Protein AF-A0A7S4MWY1-F1 (afdb_monomer)

Solvent-accessible surface area (backbone atoms only — not comparable to full-atom values): 10561 Å² total; per-residue (Å²): 135,92,78,82,80,52,81,83,62,76,65,98,57,89,73,61,85,69,67,67,60,46,50,66,39,29,26,28,26,49,74,81,39,48,64,70,46,53,72,33,59,87,68,33,42,42,80,48,43,56,60,80,93,74,37,86,39,31,35,37,47,54,49,30,44,51,59,89,98,64,66,37,83,29,70,75,47,20,45,60,53,28,25,49,69,51,47,50,54,52,42,53,50,24,20,71,67,64,74,46,61,58,76,42,78,45,61,42,64,63,90,35,54,31,45,61,62,48,50,53,51,55,50,56,74,67,48,82,77,57,94,83,72,66,88,64,78,80,72,67,80,81,72,70,80,71,81,74,82,90,67,82,77,86,75,85,69,82,88,71,83,79,81,83,78,92,81,132

Nearest PDB structures (foldseek):
  7p8d-assembly1_A  TM=1.902E-01  e=1.277E+00  Arabidopsis thaliana
  3b2e-assembly2_C  TM=3.993E-01  e=9.617E+00  Saccharomyces cerevisiae

Foldseek 3Di:
DDDDWDDPDPDPDDDDPPPSVVLQAEWEWDQADALVLCLDLVNTLDTGDHDLPRHDAYERNQFFADDPPDRDGDPVSQQVSQALVNVVVNQVSSCVPSVDGHDHYHYRPCVHHCNVVNNVVVVVVVDDQDPVRPPDPPPDPPPPPDPDPPDDDPPPDDDDDDDDDPDD

Mean predicted aligned error: 14.08 Å

Secondary structure (DSSP, 8-state):
-----STTPPPSS---TTTGGGGGTEEE--SS--HHHHH-HHHHSS--BS-GGG-SEEEEEE---BSSSS-B--HHHHHHHTSHHHHHHHHHHHHHHHSS---EEEESSTTSTTHHHHHHHHHHHHSPPPTT-------------PPP-----------PPPP-----

Structure (mmCIF, N/CA/C/O backbone):
data_AF-A0A7S4MWY1-F1
#
_entry.id   AF-A0A7S4MWY1-F1
#
loop_
_atom_site.group_PDB
_atom_site.id
_atom_site.type_symbol
_atom_site.label_atom_id
_atom_site.label_alt_id
_atom_site.label_comp_id
_atom_site.label_asym_id
_atom_site.label_entity_id
_atom_site.label_seq_id
_atom_site.pdbx_PDB_ins_code
_atom_site.Cartn_x
_atom_site.Cartn_y
_atom_site.Cartn_z
_atom_site.occupancy
_atom_site.B_iso_or_equiv
_atom_site.auth_seq_id
_atom_site.auth_comp_id
_atom_site.auth_asym_id
_atom_site.auth_atom_id
_atom_site.pdbx_PDB_model_num
ATOM 1 N N . MET A 1 1 ? -6.611 -7.002 -18.579 1.00 37.91 1 MET A N 1
ATOM 2 C CA . MET A 1 1 ? -7.839 -6.842 -17.774 1.00 37.91 1 MET A CA 1
ATOM 3 C C . MET A 1 1 ? -8.093 -5.349 -17.657 1.00 37.91 1 MET A C 1
ATOM 5 O O . MET A 1 1 ? -7.289 -4.670 -17.040 1.00 37.91 1 MET A O 1
ATOM 9 N N . ILE A 1 2 ? -9.105 -4.820 -18.346 1.00 34.56 2 ILE A N 1
ATOM 10 C CA . ILE A 1 2 ? -9.426 -3.386 -18.304 1.00 34.56 2 ILE A CA 1
ATOM 11 C C . ILE A 1 2 ? -10.313 -3.179 -17.077 1.00 34.56 2 ILE A C 1
ATOM 13 O O . ILE A 1 2 ? -11.455 -3.629 -17.066 1.00 34.56 2 ILE A O 1
ATOM 17 N N . MET A 1 3 ? -9.773 -2.576 -16.020 1.00 46.84 3 MET A N 1
ATOM 18 C CA . MET A 1 3 ? -10.550 -2.204 -14.838 1.00 46.84 3 MET A CA 1
ATOM 19 C C . MET A 1 3 ? -10.838 -0.708 -14.927 1.00 46.84 3 MET A C 1
ATOM 21 O O . MET A 1 3 ? -9.934 0.107 -14.779 1.00 46.84 3 MET A O 1
ATOM 25 N N . HIS A 1 4 ? -12.087 -0.368 -15.247 1.00 37.41 4 HIS A N 1
ATOM 26 C CA . HIS A 1 4 ? -12.541 1.012 -15.398 1.00 37.41 4 HIS A CA 1
ATOM 27 C C . HIS A 1 4 ? -12.431 1.795 -14.080 1.00 37.41 4 HIS A C 1
ATOM 29 O O . HIS A 1 4 ? -12.730 1.281 -13.001 1.00 37.41 4 HIS A O 1
ATOM 35 N N . HIS A 1 5 ? -11.994 3.050 -14.198 1.00 39.22 5 HIS A N 1
ATOM 36 C CA . HIS A 1 5 ? -11.914 4.029 -13.119 1.00 39.22 5 HIS A CA 1
ATOM 37 C C . HIS A 1 5 ? -13.290 4.656 -12.873 1.00 39.22 5 HIS A C 1
ATOM 39 O O . HIS A 1 5 ? -13.955 5.068 -13.823 1.00 39.22 5 HIS A O 1
ATOM 45 N N . GLY A 1 6 ? -13.679 4.786 -11.605 1.00 39.12 6 GLY A N 1
ATOM 46 C CA . GLY A 1 6 ? -14.845 5.567 -11.194 1.00 39.12 6 GLY A CA 1
ATOM 47 C C . GLY A 1 6 ? -15.948 4.753 -10.521 1.00 39.12 6 GLY A C 1
ATOM 48 O O . GLY A 1 6 ? -16.260 3.632 -10.919 1.00 39.12 6 GLY A O 1
ATOM 49 N N . GLU A 1 7 ? -16.494 5.367 -9.470 1.00 47.50 7 GLU A N 1
ATOM 50 C CA . GLU A 1 7 ? -17.726 5.062 -8.735 1.00 47.50 7 GLU A CA 1
ATOM 51 C C . GLU A 1 7 ? -18.595 3.971 -9.382 1.00 47.50 7 GLU A C 1
ATOM 53 O O . GLU A 1 7 ? -19.365 4.262 -10.288 1.00 47.50 7 GLU A O 1
ATOM 58 N N . LEU A 1 8 ? -18.412 2.715 -8.937 1.00 52.97 8 LEU A N 1
ATOM 59 C CA . LEU A 1 8 ? -19.218 1.530 -9.278 1.00 52.97 8 LEU A CA 1
ATOM 60 C C . LEU A 1 8 ? -19.889 1.611 -10.661 1.00 52.97 8 LEU A C 1
ATOM 62 O O . LEU A 1 8 ? -21.109 1.480 -10.765 1.00 52.97 8 LEU A O 1
ATOM 66 N N . THR A 1 9 ? -19.129 1.851 -11.734 1.00 50.25 9 THR A N 1
ATOM 67 C CA . THR A 1 9 ? -19.732 1.732 -13.061 1.00 50.25 9 THR A CA 1
ATOM 68 C C . THR A 1 9 ? -20.136 0.267 -13.226 1.00 50.25 9 THR A C 1
ATOM 70 O O . THR A 1 9 ? -19.288 -0.615 -13.046 1.00 50.25 9 THR A O 1
ATOM 73 N N . PRO A 1 10 ? -21.422 -0.038 -13.495 1.00 55.44 10 PRO A N 1
ATOM 74 C CA . PRO A 1 10 ? -21.823 -1.405 -13.778 1.00 55.44 10 PRO A CA 1
ATOM 75 C C . PRO A 1 10 ? -20.972 -1.878 -14.952 1.00 55.44 10 PRO A C 1
ATOM 77 O O . PRO A 1 10 ? -20.782 -1.138 -15.920 1.00 55.44 10 PRO A O 1
ATOM 80 N N . CYS A 1 11 ? -20.384 -3.065 -14.820 1.00 61.38 11 CYS A N 1
ATOM 81 C CA . CYS A 1 11 ? -19.451 -3.587 -15.808 1.00 61.38 11 CYS A CA 1
ATOM 82 C C . CYS A 1 11 ? -20.064 -3.464 -17.203 1.00 61.38 11 CYS A C 1
ATOM 84 O O . CYS A 1 11 ? -21.201 -3.871 -17.429 1.00 61.38 11 CYS A O 1
ATOM 86 N N . THR A 1 12 ? -19.298 -2.962 -18.162 1.00 57.00 12 THR A N 1
ATOM 87 C CA . THR A 1 12 ? -19.700 -2.899 -19.575 1.00 57.00 12 THR A CA 1
ATOM 88 C C . THR A 1 12 ? -19.633 -4.273 -20.274 1.00 57.00 12 THR A C 1
ATOM 90 O O . THR A 1 12 ? -19.725 -4.352 -21.495 1.00 57.00 12 THR A O 1
ATOM 93 N N . GLY A 1 13 ? -19.495 -5.368 -19.510 1.00 64.44 13 GLY A N 1
ATOM 94 C CA . GLY A 1 13 ? -19.371 -6.762 -19.958 1.00 64.44 13 GLY A CA 1
ATOM 95 C C . GLY A 1 13 ? -19.748 -7.757 -18.843 1.00 64.44 13 GLY A C 1
ATOM 96 O O . GLY A 1 13 ? -20.281 -7.324 -17.820 1.00 64.44 13 GLY A O 1
ATOM 97 N N . PRO A 1 14 ? -19.503 -9.078 -18.992 1.00 56.69 14 PRO A N 1
ATOM 98 C CA . PRO A 1 14 ? -19.862 -10.051 -17.961 1.00 56.69 14 PRO A CA 1
ATOM 99 C C . PRO A 1 14 ? -19.113 -9.742 -16.659 1.00 56.69 14 PRO A C 1
ATOM 101 O O . PRO A 1 14 ? -17.892 -9.880 -16.577 1.00 56.69 14 PRO A O 1
ATOM 104 N N . CYS A 1 15 ? -19.851 -9.298 -15.641 1.00 61.47 15 CYS A N 1
ATOM 105 C CA . CYS A 1 15 ? -19.335 -9.183 -14.286 1.00 61.47 15 CYS A CA 1
ATOM 106 C C . CYS A 1 15 ? -19.105 -10.604 -13.762 1.00 61.47 15 CYS A C 1
ATOM 108 O O . CYS A 1 15 ? -20.061 -11.300 -13.421 1.00 61.47 15 CYS A O 1
ATOM 110 N N . TYR A 1 16 ? -17.854 -11.055 -13.721 1.00 62.81 16 TYR A N 1
ATOM 111 C CA . TYR A 1 16 ? -17.534 -12.321 -13.073 1.00 62.81 16 TYR A CA 1
ATOM 112 C C . TYR A 1 16 ? -17.823 -12.198 -11.574 1.00 62.81 16 TYR A C 1
ATOM 114 O O . TYR A 1 16 ? -17.349 -11.271 -10.906 1.00 62.81 16 TYR A O 1
ATOM 122 N N . GLU A 1 17 ? -18.639 -13.117 -11.068 1.00 59.97 17 GLU A N 1
ATOM 123 C CA . GLU A 1 17 ? -18.997 -13.193 -9.656 1.00 59.97 17 GLU A CA 1
ATOM 124 C C . GLU A 1 17 ? -17.725 -13.336 -8.797 1.00 59.97 17 GLU A C 1
ATOM 126 O O . GLU A 1 17 ? -16.778 -14.025 -9.177 1.00 59.97 17 GLU A O 1
ATOM 131 N N . GLY A 1 18 ? -17.664 -12.634 -7.661 1.00 62.00 18 GLY A N 1
ATOM 132 C CA . GLY A 1 18 ? -16.550 -12.704 -6.707 1.00 62.00 18 GLY A CA 1
ATOM 133 C C . GLY A 1 18 ? -15.525 -11.564 -6.785 1.00 62.00 18 GLY A C 1
ATOM 134 O O . GLY A 1 18 ? -15.128 -11.044 -5.742 1.00 62.00 18 GLY A O 1
ATOM 135 N N . PHE A 1 19 ? -15.115 -11.113 -7.977 1.00 65.62 19 PHE A N 1
ATOM 136 C CA . PHE A 1 19 ? -14.074 -10.070 -8.080 1.00 65.62 19 PHE A CA 1
ATOM 137 C C . PHE A 1 19 ? -14.619 -8.673 -7.755 1.00 65.62 19 PHE A C 1
ATOM 139 O O . PHE A 1 19 ? -14.067 -7.933 -6.945 1.00 65.62 19 PHE A O 1
ATOM 146 N N . ILE A 1 20 ? -15.754 -8.316 -8.352 1.00 70.62 20 ILE A N 1
ATOM 147 C CA . ILE A 1 20 ? -16.327 -6.966 -8.229 1.00 70.62 20 ILE A CA 1
ATOM 148 C C . ILE A 1 20 ? -17.047 -6.791 -6.888 1.00 70.62 20 ILE A C 1
ATOM 150 O O . ILE A 1 20 ? -17.114 -5.690 -6.346 1.00 70.62 20 ILE A O 1
ATOM 154 N N . THR A 1 21 ? -17.496 -7.894 -6.290 1.00 77.50 21 THR A N 1
ATOM 155 C CA . THR A 1 21 ? -18.146 -7.906 -4.976 1.00 77.50 21 THR A CA 1
ATOM 156 C C . THR A 1 21 ? -17.192 -7.562 -3.834 1.00 77.50 21 THR A C 1
ATOM 158 O O . THR A 1 21 ? -17.652 -7.069 -2.807 1.00 77.50 21 THR A O 1
ATOM 161 N N . MET A 1 22 ? -15.872 -7.742 -3.997 1.00 79.12 22 MET A N 1
ATOM 162 C CA . MET A 1 22 ? -14.880 -7.319 -2.995 1.00 79.12 22 MET A CA 1
ATOM 163 C C . MET A 1 22 ? -15.013 -5.821 -2.682 1.00 79.12 22 MET A C 1
ATOM 165 O O . MET A 1 22 ? -14.977 -5.416 -1.519 1.00 79.12 22 MET A O 1
ATOM 169 N N . PHE A 1 23 ? -15.270 -4.998 -3.703 1.00 81.56 23 PHE A N 1
ATOM 170 C CA . PHE A 1 23 ? -15.438 -3.555 -3.546 1.00 81.56 23 PHE A CA 1
ATOM 171 C C . PHE A 1 23 ? -16.727 -3.160 -2.825 1.00 81.56 23 PHE A C 1
ATOM 173 O O . PHE A 1 23 ? -16.924 -1.974 -2.598 1.00 81.56 23 PHE A O 1
ATOM 180 N N . ASN A 1 24 ? -17.586 -4.089 -2.398 1.00 83.00 24 ASN A N 1
ATOM 181 C CA . ASN A 1 24 ? -18.632 -3.783 -1.415 1.00 83.00 24 ASN A CA 1
ATOM 182 C C . ASN A 1 24 ? -18.061 -3.629 0.002 1.00 83.00 24 ASN A C 1
ATOM 184 O O . ASN A 1 24 ? -18.667 -2.974 0.846 1.00 83.00 24 ASN A O 1
ATOM 188 N N . HIS A 1 25 ? -16.883 -4.198 0.255 1.00 86.62 25 HIS A N 1
ATOM 189 C CA . HIS A 1 25 ? -16.247 -4.241 1.571 1.00 86.62 25 HIS A CA 1
ATOM 190 C C . HIS A 1 25 ? -14.927 -3.473 1.624 1.00 86.62 25 HIS A C 1
ATOM 192 O O . HIS A 1 25 ? -14.493 -3.107 2.720 1.00 86.62 25 HIS A O 1
ATOM 198 N N . VAL A 1 26 ? -14.310 -3.213 0.465 1.00 89.31 26 VAL A N 1
ATOM 199 C CA . VAL A 1 26 ? -12.982 -2.600 0.365 1.00 89.31 26 VAL A CA 1
ATOM 200 C C . VAL A 1 26 ? -12.958 -1.384 -0.553 1.00 89.31 26 VAL A C 1
ATOM 202 O O . VAL A 1 26 ? -13.711 -1.308 -1.528 1.00 89.31 26 VAL A O 1
ATOM 205 N N . PHE A 1 27 ? -12.111 -0.418 -0.223 1.00 92.00 27 PHE A N 1
ATOM 206 C CA . PHE A 1 27 ? -11.659 0.632 -1.136 1.00 92.00 27 PHE A CA 1
ATOM 207 C C . PHE A 1 27 ? -10.137 0.570 -1.214 1.00 92.00 27 PHE A C 1
ATOM 209 O O . PHE A 1 27 ? -9.508 -0.015 -0.327 1.00 92.00 27 PHE A O 1
ATOM 216 N N . ASP A 1 28 ? -9.551 1.117 -2.273 1.00 93.31 28 ASP A N 1
ATOM 217 C CA . ASP A 1 28 ? -8.122 0.963 -2.523 1.00 93.31 28 ASP A CA 1
ATOM 218 C C . ASP A 1 28 ? -7.408 2.242 -2.966 1.00 93.31 28 ASP A C 1
ATOM 220 O O . ASP A 1 28 ? -8.031 3.232 -3.362 1.00 93.31 28 ASP A O 1
ATOM 224 N N . THR A 1 29 ? -6.079 2.200 -2.873 1.00 95.38 29 THR A N 1
ATOM 225 C CA . THR A 1 29 ? -5.175 3.206 -3.447 1.00 95.38 29 THR A CA 1
ATOM 226 C C . THR A 1 29 ? -4.921 2.946 -4.939 1.00 95.38 29 THR A C 1
ATOM 228 O O . THR A 1 29 ? -5.244 1.865 -5.433 1.00 95.38 29 THR A O 1
ATOM 231 N N . PRO A 1 30 ? -4.351 3.892 -5.708 1.00 93.69 30 PRO A N 1
ATOM 232 C CA . PRO A 1 30 ? -4.021 3.663 -7.117 1.00 93.69 30 PRO A CA 1
ATOM 233 C C . PRO A 1 30 ? -3.086 2.461 -7.336 1.00 93.69 30 PRO A C 1
ATOM 235 O O . PRO A 1 30 ? -2.180 2.226 -6.546 1.00 93.69 30 PRO A O 1
ATOM 238 N N . TRP A 1 31 ? -3.302 1.711 -8.422 1.00 89.62 31 TRP A N 1
ATOM 239 C CA . TRP A 1 31 ? -2.551 0.492 -8.787 1.00 89.62 31 TRP A CA 1
ATOM 240 C C . TRP A 1 31 ? -1.657 0.662 -10.028 1.00 89.62 31 TRP A C 1
ATOM 242 O O . TRP A 1 31 ? -1.054 -0.295 -10.501 1.00 89.62 31 TRP A O 1
ATOM 252 N N . TYR A 1 32 ? -1.621 1.868 -10.590 1.00 87.69 32 TYR A N 1
ATOM 253 C CA . TYR A 1 32 ? -0.962 2.205 -11.856 1.00 87.69 32 TYR A CA 1
ATOM 254 C C . TYR A 1 32 ? 0.160 3.236 -11.670 1.00 87.69 32 TYR A C 1
ATOM 256 O O . TYR A 1 32 ? 0.566 3.873 -12.637 1.00 87.69 32 TYR A O 1
ATOM 264 N N . LEU A 1 33 ? 0.604 3.451 -10.428 1.00 91.31 33 LEU A N 1
ATOM 265 C CA . LEU A 1 33 ? 1.639 4.432 -10.123 1.00 91.31 33 LEU A CA 1
ATOM 266 C C . LEU A 1 33 ? 3.020 3.885 -10.471 1.00 91.31 33 LEU A C 1
ATOM 268 O O . LEU A 1 33 ? 3.351 2.725 -10.193 1.00 91.31 33 LEU A O 1
ATOM 272 N N . GLU A 1 34 ? 3.837 4.761 -11.040 1.00 92.06 34 GLU A N 1
ATOM 273 C CA . GLU A 1 34 ? 5.273 4.542 -11.109 1.00 92.06 34 GLU A CA 1
ATOM 274 C C . GLU A 1 34 ? 5.871 4.620 -9.699 1.00 92.06 34 GLU A C 1
ATOM 276 O O . GLU A 1 34 ? 5.237 5.101 -8.752 1.00 92.06 34 GLU A O 1
ATOM 281 N N . ARG A 1 35 ? 7.087 4.098 -9.537 1.00 93.38 35 ARG A N 1
ATOM 282 C CA . ARG A 1 35 ? 7.720 3.945 -8.221 1.00 93.38 35 ARG A CA 1
ATOM 283 C C . ARG A 1 35 ? 7.782 5.279 -7.476 1.00 93.38 35 ARG A C 1
ATOM 285 O O . ARG A 1 35 ? 7.481 5.326 -6.288 1.00 93.38 35 ARG A O 1
ATOM 292 N N . GLU A 1 36 ? 8.149 6.346 -8.172 1.00 94.56 36 GLU A N 1
ATOM 293 C CA . GLU A 1 36 ? 8.316 7.681 -7.603 1.00 94.56 36 GLU A CA 1
ATOM 294 C C . GLU A 1 36 ? 6.979 8.251 -7.109 1.00 94.56 36 GLU A C 1
ATOM 296 O O . GLU A 1 36 ? 6.905 8.742 -5.984 1.00 94.56 36 GLU A O 1
ATOM 301 N N . ASP A 1 37 ? 5.906 8.091 -7.886 1.00 95.12 37 ASP A N 1
ATOM 302 C CA . ASP A 1 37 ? 4.561 8.524 -7.490 1.00 95.12 37 ASP A CA 1
ATOM 303 C C . ASP A 1 37 ? 3.998 7.666 -6.349 1.00 95.12 37 ASP A C 1
ATOM 305 O O . ASP A 1 37 ? 3.236 8.149 -5.515 1.00 95.12 37 ASP A O 1
ATOM 309 N N . LEU A 1 38 ? 4.369 6.383 -6.279 1.00 95.06 38 LEU A N 1
ATOM 310 C CA . LEU A 1 38 ? 3.968 5.507 -5.178 1.00 95.06 38 LEU A CA 1
ATOM 311 C C . LEU A 1 38 ? 4.616 5.921 -3.845 1.00 95.06 38 LEU A C 1
ATOM 313 O O . LEU A 1 38 ? 4.006 5.729 -2.790 1.00 95.06 38 LEU A O 1
ATOM 317 N N . LEU A 1 39 ? 5.832 6.473 -3.898 1.00 96.00 39 LEU A N 1
ATOM 318 C CA . LEU A 1 39 ? 6.565 6.994 -2.740 1.00 96.00 39 LEU A CA 1
ATOM 319 C C . LEU A 1 39 ? 6.086 8.391 -2.312 1.00 96.00 39 LEU A C 1
ATOM 321 O O . LEU A 1 39 ? 6.324 8.794 -1.174 1.00 96.00 39 LEU A O 1
ATOM 325 N N . ASP A 1 40 ? 5.378 9.112 -3.181 1.00 97.44 40 ASP A N 1
ATOM 326 C CA . ASP A 1 40 ? 4.714 10.364 -2.835 1.00 97.44 40 ASP A CA 1
ATOM 327 C C . ASP A 1 40 ? 3.335 10.089 -2.211 1.00 97.44 40 ASP A C 1
ATOM 329 O O . ASP A 1 40 ? 2.407 9.595 -2.854 1.00 97.44 40 ASP A O 1
ATOM 333 N N . SER A 1 41 ? 3.160 10.427 -0.933 1.00 96.62 41 SER A N 1
ATOM 334 C CA . SER A 1 41 ? 1.879 10.236 -0.245 1.00 96.62 41 SER A CA 1
ATOM 335 C C . SER A 1 41 ? 0.747 11.123 -0.785 1.00 96.62 41 SER A C 1
ATOM 337 O O . SER A 1 41 ? -0.423 10.797 -0.571 1.00 96.62 41 SER A O 1
ATOM 339 N N . ASP A 1 42 ? 1.034 12.258 -1.433 1.00 96.88 42 ASP A N 1
ATOM 340 C CA . ASP A 1 42 ? 0.004 13.119 -2.041 1.00 96.88 42 ASP A CA 1
ATOM 341 C C . ASP A 1 42 ? -0.617 12.457 -3.275 1.00 96.88 42 ASP A C 1
ATOM 343 O O . ASP A 1 42 ? -1.817 12.600 -3.510 1.00 96.88 42 ASP A O 1
ATOM 347 N N . GLN A 1 43 ? 0.172 11.671 -4.011 1.00 96.25 43 GLN A N 1
ATOM 348 C CA . GLN A 1 43 ? -0.301 10.898 -5.162 1.00 96.25 43 GLN A CA 1
ATOM 349 C C . GLN A 1 43 ? -0.834 9.519 -4.757 1.00 96.25 43 GLN A C 1
ATOM 351 O O . GLN A 1 43 ? -1.833 9.039 -5.295 1.00 96.25 43 GLN A O 1
ATOM 356 N N . SER A 1 44 ? -0.174 8.861 -3.803 1.00 96.00 44 SER A N 1
ATOM 357 C CA . SER A 1 44 ? -0.395 7.442 -3.523 1.00 96.00 44 SER A CA 1
ATOM 358 C C . SER A 1 44 ? -1.450 7.159 -2.449 1.00 96.00 44 SER A C 1
ATOM 360 O O . SER A 1 44 ? -2.065 6.088 -2.471 1.00 96.00 44 SER A O 1
ATOM 362 N N . CYS A 1 45 ? -1.731 8.102 -1.546 1.00 96.62 45 CYS A N 1
ATOM 363 C CA . CYS A 1 45 ? -2.747 7.956 -0.495 1.00 96.62 45 CYS A CA 1
ATOM 364 C C . CYS A 1 45 ? -4.072 8.637 -0.862 1.00 96.62 45 CYS A C 1
ATOM 366 O O . CYS A 1 45 ? -4.660 9.373 -0.069 1.00 96.62 45 CYS A O 1
ATOM 368 N N . VAL A 1 46 ? -4.559 8.355 -2.071 1.00 95.25 46 VAL A N 1
ATOM 369 C CA . VAL A 1 46 ? -5.878 8.767 -2.573 1.00 95.25 46 VAL A CA 1
ATOM 370 C C . VAL A 1 46 ? -6.756 7.543 -2.828 1.00 95.25 46 VAL A C 1
ATOM 372 O O . VAL A 1 46 ? -6.260 6.425 -2.941 1.00 95.25 46 VAL A O 1
ATOM 375 N N . ILE A 1 47 ? -8.072 7.731 -2.924 1.00 92.62 47 ILE A N 1
ATOM 376 C CA . ILE A 1 47 ? -8.996 6.640 -3.259 1.00 92.62 47 ILE A CA 1
ATOM 377 C C . ILE A 1 47 ? -9.028 6.478 -4.778 1.00 92.62 47 ILE A C 1
ATOM 379 O O . ILE A 1 47 ? -9.459 7.391 -5.481 1.00 92.62 47 ILE A O 1
ATOM 383 N N . ALA A 1 48 ? -8.613 5.316 -5.279 1.00 89.81 48 ALA A N 1
ATOM 384 C CA . ALA A 1 48 ? -8.720 4.986 -6.699 1.00 89.81 48 ALA A CA 1
ATOM 385 C C . ALA A 1 48 ? -10.044 4.292 -7.027 1.00 89.81 48 ALA A C 1
ATOM 387 O O . ALA A 1 48 ? -10.690 4.628 -8.025 1.00 89.81 48 ALA A O 1
ATOM 388 N N . ARG A 1 49 ? -10.453 3.314 -6.207 1.00 87.00 49 ARG A N 1
ATOM 389 C CA . ARG A 1 49 ? -11.712 2.575 -6.378 1.00 87.00 49 ARG A CA 1
ATOM 390 C C . ARG A 1 49 ? -12.424 2.354 -5.048 1.00 87.00 49 ARG A C 1
ATOM 392 O O . ARG A 1 49 ? -11.819 2.247 -3.984 1.00 87.00 49 ARG A O 1
ATOM 399 N N . GLY A 1 50 ? -13.749 2.232 -5.134 1.00 80.56 50 GLY A N 1
ATOM 400 C CA . GLY A 1 50 ? -14.635 2.151 -3.972 1.00 80.56 50 GLY A CA 1
ATOM 401 C C . GLY A 1 50 ? -14.929 3.524 -3.355 1.00 80.56 50 GLY A C 1
ATOM 402 O O . GLY A 1 50 ? -14.540 4.559 -3.883 1.00 80.56 50 GLY A O 1
ATOM 403 N N . ALA A 1 51 ? -15.660 3.538 -2.239 1.00 74.69 51 ALA A N 1
ATOM 404 C CA . ALA A 1 51 ? -16.016 4.752 -1.502 1.00 74.69 51 ALA A CA 1
ATOM 405 C C . ALA A 1 51 ? -15.864 4.544 0.009 1.00 74.69 51 ALA A C 1
ATOM 407 O O . ALA A 1 51 ? -16.342 3.552 0.566 1.00 74.69 51 ALA A O 1
ATOM 408 N N . ARG A 1 52 ? -15.234 5.508 0.683 1.00 70.06 52 ARG A N 1
ATOM 409 C CA . ARG A 1 52 ? -14.837 5.417 2.097 1.00 70.06 52 ARG A CA 1
ATOM 410 C C . ARG A 1 52 ? -15.988 5.113 3.067 1.00 70.06 52 ARG A C 1
ATOM 412 O O . ARG A 1 52 ? -15.789 4.395 4.038 1.00 70.06 52 ARG A O 1
ATOM 419 N N . SER A 1 53 ? -17.180 5.665 2.829 1.00 69.06 53 SER A N 1
ATOM 420 C CA . SER A 1 53 ? -18.238 5.828 3.842 1.00 69.06 53 SER A CA 1
ATOM 421 C C . SER A 1 53 ? -18.958 4.553 4.301 1.00 69.06 53 SER A C 1
ATOM 423 O O . SER A 1 53 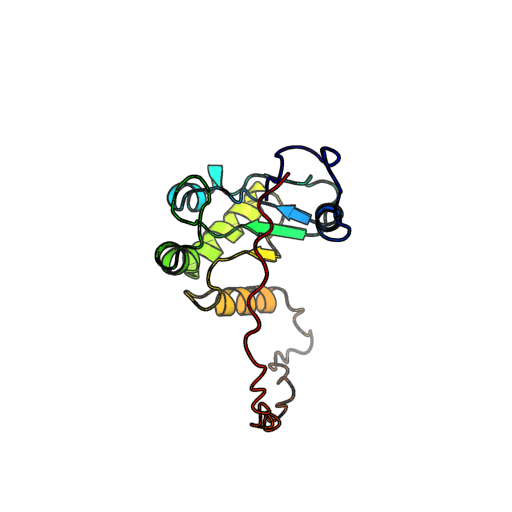? -19.743 4.628 5.241 1.00 69.06 53 SER A O 1
ATOM 425 N N . SER A 1 54 ? -18.702 3.389 3.699 1.00 62.91 54 SER A N 1
ATOM 426 C CA . SER A 1 54 ? -19.412 2.142 4.038 1.00 62.91 54 SER A CA 1
ATOM 427 C C . SER A 1 54 ? -18.527 0.899 4.169 1.00 62.91 54 SER A C 1
ATOM 429 O O . SER A 1 54 ? -19.045 -0.202 4.343 1.00 62.91 54 SER A O 1
ATOM 431 N N . ARG A 1 55 ? -17.200 1.038 4.066 1.00 74.06 55 ARG A N 1
ATOM 432 C CA . ARG A 1 55 ? -16.299 -0.098 3.817 1.00 74.06 55 ARG A CA 1
ATOM 433 C C . ARG A 1 55 ? -15.370 -0.393 4.986 1.00 74.06 55 ARG A C 1
ATOM 435 O O . ARG A 1 55 ? -14.787 0.504 5.593 1.00 74.06 55 ARG A O 1
ATOM 442 N N . ALA A 1 56 ? -15.217 -1.680 5.281 1.00 82.00 56 ALA A N 1
ATOM 443 C CA . ALA A 1 56 ? -14.473 -2.167 6.436 1.00 82.00 56 ALA A CA 1
ATOM 444 C C . ALA A 1 56 ? -12.959 -2.258 6.189 1.00 82.00 56 ALA A C 1
ATOM 446 O O . ALA A 1 56 ? -12.192 -2.195 7.153 1.00 82.00 56 ALA A O 1
ATOM 447 N N . PHE A 1 57 ? -12.503 -2.340 4.937 1.00 91.50 57 PHE A N 1
ATOM 448 C CA . PHE A 1 57 ? -11.088 -2.552 4.620 1.00 91.50 57 PHE A CA 1
ATOM 449 C C . PHE A 1 57 ? -10.542 -1.508 3.638 1.00 91.50 57 PHE A C 1
ATOM 451 O O . PHE A 1 57 ? -11.242 -1.079 2.719 1.00 91.50 57 PHE A O 1
ATOM 458 N N . LEU A 1 58 ? -9.290 -1.113 3.856 1.00 94.69 58 LEU A N 1
ATOM 459 C CA . LEU A 1 58 ? -8.476 -0.333 2.932 1.00 94.69 58 LEU A CA 1
ATOM 460 C C . LEU A 1 58 ? -7.389 -1.253 2.366 1.00 94.69 58 LEU A C 1
ATOM 462 O O . LEU A 1 58 ? -6.552 -1.774 3.110 1.00 94.69 58 LEU A O 1
ATOM 466 N N . VAL A 1 59 ? -7.409 -1.420 1.047 1.00 95.56 59 VAL A N 1
ATOM 467 C CA . VAL A 1 59 ? -6.357 -2.090 0.285 1.00 95.56 59 VAL A CA 1
ATOM 468 C C . VAL A 1 59 ? -5.308 -1.056 -0.119 1.00 95.56 59 VAL A C 1
ATOM 470 O O . VAL A 1 59 ? -5.589 -0.137 -0.886 1.00 95.56 59 VAL A O 1
ATOM 473 N N . SER A 1 60 ? -4.086 -1.214 0.376 1.00 96.62 60 SER A N 1
ATOM 474 C CA . SER A 1 60 ? -2.933 -0.465 -0.118 1.00 96.62 60 SER A CA 1
ATOM 475 C C . SER A 1 60 ? -2.304 -1.238 -1.272 1.00 96.62 60 SER A C 1
ATOM 477 O O . SER A 1 60 ? -1.631 -2.246 -1.050 1.00 96.62 60 SER A O 1
ATOM 479 N N . ASN A 1 61 ? -2.528 -0.776 -2.501 1.00 96.12 61 ASN A N 1
ATOM 480 C CA . ASN A 1 61 ? -1.752 -1.216 -3.657 1.00 96.12 61 ASN A CA 1
ATOM 481 C C . ASN A 1 61 ? -0.337 -0.647 -3.512 1.00 96.12 61 ASN A C 1
ATOM 483 O O . ASN A 1 61 ? -0.140 0.564 -3.590 1.00 96.12 61 ASN A O 1
ATOM 487 N N . HIS A 1 62 ? 0.615 -1.529 -3.220 1.00 96.12 62 HIS A N 1
ATOM 488 C CA . HIS A 1 62 ? 1.998 -1.235 -2.852 1.00 96.12 62 HIS A CA 1
ATOM 489 C C . HIS A 1 62 ? 2.959 -1.961 -3.795 1.00 96.12 62 HIS A C 1
ATOM 491 O O . HIS A 1 62 ? 3.797 -2.772 -3.409 1.00 96.12 62 HIS A O 1
ATOM 497 N N . PHE A 1 63 ? 2.770 -1.714 -5.080 1.00 95.19 63 PHE A N 1
ATOM 498 C CA . PHE A 1 63 ? 3.598 -2.257 -6.138 1.00 95.19 63 PHE A CA 1
ATOM 499 C C . PHE A 1 63 ? 3.692 -1.240 -7.263 1.00 95.19 63 PHE A C 1
ATOM 501 O O . PHE A 1 63 ? 2.831 -0.375 -7.424 1.00 95.19 63 PHE A O 1
ATOM 508 N N . SER A 1 64 ? 4.750 -1.366 -8.044 1.00 93.50 64 SER A N 1
ATOM 509 C CA . SER A 1 64 ? 4.941 -0.604 -9.262 1.00 93.50 64 SER A CA 1
ATOM 510 C C . SER A 1 64 ? 5.683 -1.511 -10.225 1.00 93.50 64 SER A C 1
ATOM 512 O O . SER A 1 64 ? 6.755 -2.020 -9.888 1.00 93.50 64 SER A O 1
ATOM 514 N N . GLY A 1 65 ? 5.093 -1.768 -11.384 1.00 86.75 65 GLY A N 1
ATOM 515 C CA . GLY A 1 65 ? 5.723 -2.577 -12.414 1.00 86.75 65 GLY A CA 1
ATOM 516 C C . GLY A 1 65 ? 6.534 -1.733 -13.390 1.00 86.75 65 GLY A C 1
ATOM 517 O O . GLY A 1 65 ? 6.669 -0.525 -13.229 1.00 86.75 65 GLY A O 1
ATOM 518 N N . THR A 1 66 ? 7.080 -2.369 -14.420 1.00 78.19 66 THR A N 1
ATOM 519 C CA . THR A 1 66 ? 7.793 -1.679 -15.501 1.00 78.19 66 THR A CA 1
ATOM 520 C C . THR A 1 66 ? 7.182 -2.011 -16.859 1.00 78.19 66 THR A C 1
ATOM 522 O O . THR A 1 66 ? 6.674 -3.111 -17.086 1.00 78.19 66 THR A O 1
ATOM 525 N N . GLY A 1 67 ? 7.253 -1.042 -17.777 1.00 67.62 67 GLY A N 1
ATOM 526 C CA . GLY A 1 67 ? 6.902 -1.213 -19.187 1.00 67.62 67 GLY A CA 1
ATOM 527 C C . GLY A 1 67 ? 5.475 -0.772 -19.559 1.00 67.62 67 GLY A C 1
ATOM 528 O O . GLY A 1 67 ? 4.501 -1.285 -19.012 1.00 67.62 67 GLY A O 1
ATOM 529 N N . PRO A 1 68 ? 5.307 0.132 -20.542 1.00 63.53 68 PRO A N 1
ATOM 530 C CA . PRO A 1 68 ? 4.012 0.366 -21.180 1.00 63.53 68 PRO A CA 1
ATOM 531 C C . PRO A 1 68 ? 3.723 -0.700 -22.258 1.00 63.53 68 PRO A C 1
ATOM 533 O O . PRO A 1 68 ? 4.658 -1.187 -22.898 1.00 63.53 68 PRO A O 1
ATOM 536 N N . PRO A 1 69 ? 2.448 -1.052 -22.542 1.00 60.50 69 PRO A N 1
ATOM 537 C CA . PRO A 1 69 ? 1.194 -0.561 -21.951 1.00 60.50 69 PRO A CA 1
ATOM 538 C C . PRO A 1 69 ? 0.661 -1.434 -20.796 1.00 60.50 69 PRO A C 1
ATOM 540 O O . PRO A 1 69 ? -0.418 -1.167 -20.269 1.00 60.50 69 PRO A O 1
ATOM 543 N N . ILE A 1 70 ? 1.373 -2.507 -20.446 1.00 63.00 70 ILE A N 1
ATOM 544 C CA . ILE A 1 70 ? 1.031 -3.424 -19.357 1.00 63.00 70 ILE A CA 1
ATOM 545 C C . ILE A 1 70 ? 2.216 -3.420 -18.403 1.00 63.00 70 ILE A C 1
ATOM 547 O O . ILE A 1 70 ? 3.246 -4.013 -18.709 1.00 63.00 70 ILE A O 1
ATOM 551 N N . SER A 1 71 ? 2.034 -2.761 -17.262 1.00 77.06 71 SER A N 1
ATOM 552 C CA . SER A 1 71 ? 3.008 -2.755 -16.177 1.00 77.06 71 SER A CA 1
ATOM 553 C C . SER A 1 71 ? 3.184 -4.190 -15.668 1.00 77.06 71 SER A C 1
ATOM 555 O O . SER A 1 71 ? 2.225 -4.806 -15.192 1.00 77.06 71 SER A O 1
ATOM 557 N N . LEU A 1 72 ? 4.376 -4.759 -15.860 1.00 87.81 72 LEU A N 1
ATOM 558 C CA . LEU A 1 72 ? 4.722 -6.098 -15.379 1.00 87.81 72 LEU A CA 1
ATOM 559 C C . LEU A 1 72 ? 5.403 -6.007 -14.013 1.00 87.81 72 LEU A C 1
ATOM 561 O O . LEU A 1 72 ? 6.176 -5.071 -13.810 1.00 87.81 72 LEU A O 1
ATOM 565 N N . PRO A 1 73 ? 5.201 -6.987 -13.111 1.00 92.19 73 PRO A N 1
ATOM 566 C CA . PRO A 1 73 ? 5.862 -6.996 -11.813 1.00 92.19 73 PRO A CA 1
ATOM 567 C C . PRO A 1 73 ? 7.372 -6.765 -11.913 1.00 92.19 73 PRO A C 1
ATOM 569 O O . PRO A 1 73 ? 8.067 -7.465 -12.655 1.00 92.19 73 PRO A O 1
ATOM 572 N N . SER A 1 74 ? 7.888 -5.805 -11.145 1.00 93.94 74 SER A N 1
ATOM 573 C CA . SER A 1 74 ? 9.304 -5.420 -11.171 1.00 93.94 74 SER A CA 1
ATOM 574 C C . SER A 1 74 ? 10.015 -5.858 -9.897 1.00 93.94 74 SER A C 1
ATOM 576 O O . SER A 1 74 ? 9.730 -5.361 -8.809 1.00 93.94 74 SER A O 1
ATOM 578 N N . LEU A 1 75 ? 10.975 -6.780 -10.028 1.00 95.75 75 LEU A N 1
ATOM 579 C CA . LEU A 1 75 ? 11.788 -7.232 -8.896 1.00 95.75 75 LEU A CA 1
ATOM 580 C C . LEU A 1 75 ? 12.616 -6.082 -8.303 1.00 95.75 75 LEU A C 1
ATOM 582 O O . LEU A 1 75 ? 12.750 -5.991 -7.088 1.00 95.75 75 LEU A O 1
ATOM 586 N N . GLU A 1 76 ? 13.146 -5.203 -9.155 1.00 95.56 76 GLU A N 1
ATOM 587 C CA . GLU A 1 76 ? 13.909 -4.028 -8.726 1.00 95.56 76 GLU A CA 1
ATOM 588 C C . GLU A 1 76 ? 13.038 -3.082 -7.890 1.00 95.56 76 GLU A C 1
ATOM 590 O O . GLU A 1 76 ? 13.451 -2.648 -6.818 1.00 95.56 76 GLU A O 1
ATOM 595 N N . ASN A 1 77 ? 11.803 -2.818 -8.336 1.00 95.88 77 ASN A N 1
ATOM 596 C CA . ASN A 1 77 ? 10.872 -1.969 -7.591 1.00 95.88 77 ASN A CA 1
ATOM 597 C C . ASN A 1 77 ? 10.465 -2.645 -6.283 1.00 95.88 77 ASN A C 1
ATOM 599 O O . ASN A 1 77 ? 10.457 -1.985 -5.253 1.00 95.88 77 ASN A O 1
ATOM 603 N N . ALA A 1 78 ? 10.171 -3.946 -6.306 1.00 97.19 78 ALA A N 1
ATOM 604 C CA . ALA A 1 78 ? 9.762 -4.682 -5.116 1.00 97.19 78 ALA A CA 1
ATOM 605 C C . ALA A 1 78 ? 10.833 -4.675 -4.019 1.00 97.19 78 ALA A C 1
ATOM 607 O O . ALA A 1 78 ? 10.478 -4.546 -2.856 1.00 97.19 78 ALA A O 1
ATOM 608 N N . ILE A 1 79 ? 12.127 -4.763 -4.358 1.00 97.38 79 ILE A N 1
ATOM 609 C CA . ILE A 1 79 ? 13.208 -4.692 -3.359 1.00 97.38 79 ILE A CA 1
ATOM 610 C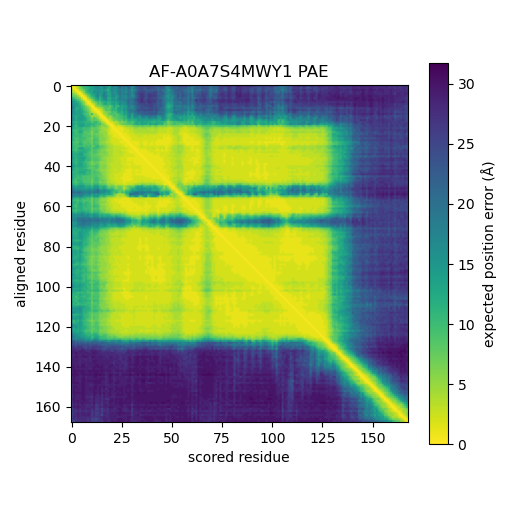 C . ILE A 1 79 ? 13.148 -3.379 -2.572 1.00 97.38 79 ILE A C 1
ATOM 612 O O . ILE A 1 79 ? 13.279 -3.423 -1.357 1.00 97.38 79 ILE A O 1
ATOM 616 N N . VAL A 1 80 ? 12.915 -2.255 -3.254 1.00 97.31 80 VAL A N 1
ATOM 617 C CA . VAL A 1 80 ? 12.863 -0.919 -2.638 1.00 97.31 80 VAL A CA 1
ATOM 618 C C . VAL A 1 80 ? 11.526 -0.678 -1.945 1.00 97.31 80 VAL A C 1
ATOM 620 O O . VAL A 1 80 ? 11.469 -0.250 -0.798 1.00 97.31 80 VAL A O 1
ATOM 623 N N . LEU A 1 81 ? 10.421 -0.940 -2.642 1.00 97.38 81 LEU A N 1
ATOM 624 C CA . LEU A 1 81 ? 9.089 -0.633 -2.136 1.00 97.38 81 LEU A CA 1
ATOM 625 C C . LEU A 1 81 ? 8.756 -1.481 -0.910 1.00 97.38 81 LEU A C 1
ATOM 627 O O . LEU A 1 81 ? 8.155 -0.975 0.030 1.00 97.38 81 LEU A O 1
ATOM 631 N N . ASN A 1 82 ? 9.173 -2.742 -0.877 1.00 98.38 82 ASN A N 1
ATOM 632 C CA . ASN A 1 82 ? 8.868 -3.630 0.237 1.00 98.38 82 ASN A CA 1
ATOM 633 C C . ASN A 1 82 ? 9.785 -3.434 1.458 1.00 98.38 82 ASN A C 1
ATOM 635 O O . ASN A 1 82 ? 9.664 -4.203 2.413 1.00 98.38 82 ASN A O 1
ATOM 639 N N . GLU A 1 83 ? 10.705 -2.466 1.455 1.00 98.50 83 GLU A N 1
ATOM 640 C CA . GLU A 1 83 ? 11.479 -2.123 2.652 1.00 98.50 83 GLU A CA 1
ATOM 641 C C . GLU A 1 83 ? 10.548 -1.698 3.792 1.00 98.50 83 GLU A C 1
ATOM 643 O O . GLU A 1 83 ? 9.556 -0.986 3.585 1.00 98.50 83 GLU A O 1
ATOM 648 N N . LYS A 1 84 ? 10.879 -2.110 5.021 1.00 97.94 84 LYS A N 1
ATOM 649 C CA . LYS A 1 84 ? 10.042 -1.834 6.197 1.00 97.94 84 LYS A CA 1
ATOM 650 C C . LYS A 1 84 ? 9.740 -0.341 6.367 1.00 97.94 84 LYS A C 1
ATOM 652 O O . LYS A 1 84 ? 8.590 0.020 6.591 1.00 97.94 84 LYS A O 1
ATOM 657 N N . SER A 1 85 ? 10.745 0.517 6.204 1.00 97.88 85 SER A N 1
ATOM 658 C CA . SER A 1 85 ? 10.605 1.973 6.344 1.00 97.88 85 SER A CA 1
ATOM 659 C C . SER A 1 85 ? 9.642 2.573 5.314 1.00 97.88 85 SER A C 1
ATOM 661 O O . SER A 1 85 ? 8.865 3.469 5.636 1.00 97.88 85 SER A O 1
ATOM 663 N N . VAL A 1 86 ? 9.657 2.070 4.077 1.00 98.06 86 VAL A N 1
ATOM 664 C CA . VAL A 1 86 ? 8.749 2.511 3.011 1.00 98.06 86 VAL A CA 1
ATOM 665 C C . VAL A 1 86 ? 7.318 2.078 3.322 1.00 98.06 86 VAL A C 1
ATOM 667 O O . VAL A 1 86 ? 6.391 2.881 3.194 1.00 98.06 86 VAL A O 1
ATOM 670 N N . LEU A 1 87 ? 7.139 0.834 3.772 1.00 97.88 87 LEU A N 1
ATOM 671 C CA . LEU A 1 87 ? 5.844 0.319 4.210 1.00 97.88 87 LEU A CA 1
ATOM 672 C C . LEU A 1 87 ? 5.288 1.132 5.384 1.00 97.88 87 LEU A C 1
ATOM 674 O O . LEU A 1 87 ? 4.154 1.591 5.292 1.00 97.88 87 LEU A O 1
ATOM 678 N N . GLU A 1 88 ? 6.073 1.357 6.439 1.00 97.19 88 GLU A N 1
ATOM 679 C CA . GLU A 1 88 ? 5.677 2.133 7.625 1.00 97.19 88 GLU A CA 1
ATOM 680 C C . GLU A 1 88 ? 5.251 3.553 7.259 1.00 97.19 88 GLU A C 1
ATOM 682 O O . GLU A 1 88 ? 4.098 3.924 7.491 1.00 97.19 88 GLU A O 1
ATOM 687 N N . ASN A 1 89 ? 6.134 4.303 6.592 1.00 97.31 89 ASN A N 1
ATOM 688 C CA . ASN A 1 89 ? 5.876 5.691 6.213 1.00 97.31 89 ASN A CA 1
ATOM 689 C C . ASN A 1 89 ? 4.594 5.818 5.387 1.00 97.31 89 ASN A C 1
ATOM 691 O O . ASN A 1 89 ? 3.757 6.692 5.624 1.00 97.31 89 ASN A O 1
ATOM 695 N N . ARG A 1 90 ? 4.416 4.929 4.406 1.00 96.50 90 ARG A N 1
ATOM 696 C CA . ARG A 1 90 ? 3.249 4.984 3.529 1.00 96.50 90 ARG A CA 1
ATOM 697 C C . ARG A 1 90 ? 1.975 4.548 4.252 1.00 96.50 90 ARG A C 1
ATOM 699 O O . ARG A 1 90 ? 0.900 5.082 3.980 1.00 96.50 90 ARG A O 1
ATOM 706 N N . HIS A 1 91 ? 2.073 3.581 5.158 1.00 95.94 91 HIS A N 1
ATOM 7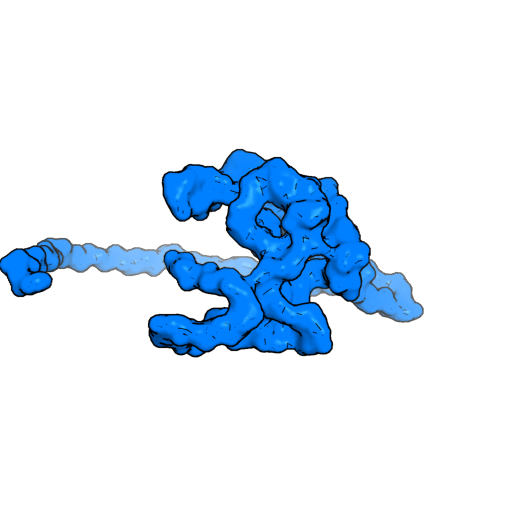07 C CA . HIS A 1 91 ? 0.942 3.096 5.940 1.00 95.94 91 HIS A CA 1
ATOM 708 C C . HIS A 1 91 ? 0.409 4.173 6.889 1.00 95.94 91 HIS A C 1
ATOM 710 O O . HIS A 1 91 ? -0.801 4.399 6.923 1.00 95.94 91 HIS A O 1
ATOM 716 N N . GLU A 1 92 ? 1.309 4.873 7.583 1.00 96.50 92 GLU A N 1
ATOM 717 C CA . GLU A 1 92 ? 0.987 6.005 8.457 1.00 96.50 92 GLU A CA 1
ATOM 718 C C . GLU A 1 92 ? 0.393 7.176 7.666 1.00 96.50 92 GLU A C 1
ATOM 720 O O . GLU A 1 92 ? -0.686 7.667 8.000 1.00 96.50 92 GLU A O 1
ATOM 725 N N . ALA A 1 93 ? 1.025 7.564 6.554 1.00 97.25 93 ALA A N 1
ATOM 726 C CA . ALA A 1 93 ? 0.533 8.661 5.720 1.00 97.25 93 ALA A CA 1
ATOM 727 C C . ALA A 1 93 ? -0.867 8.379 5.146 1.00 97.25 93 ALA A C 1
ATOM 729 O O . ALA A 1 93 ? -1.723 9.266 5.073 1.00 97.25 93 ALA A O 1
ATOM 730 N N . CYS A 1 94 ? -1.132 7.134 4.745 1.00 96.50 94 CYS A N 1
ATOM 731 C CA . CYS A 1 94 ? -2.449 6.742 4.253 1.00 96.50 94 CYS A CA 1
ATOM 732 C C . CYS A 1 94 ? -3.490 6.675 5.371 1.00 96.50 94 CYS A C 1
ATOM 734 O O . CYS A 1 94 ? -4.645 7.030 5.131 1.00 96.50 94 CYS A O 1
ATOM 736 N N . GLU A 1 95 ? -3.108 6.266 6.580 1.00 95.50 95 GLU A N 1
ATOM 737 C CA . GLU A 1 95 ? -3.993 6.329 7.741 1.00 95.50 95 GLU A CA 1
ATOM 738 C C . GLU A 1 95 ? -4.409 7.771 8.047 1.00 95.50 95 GLU A C 1
ATOM 740 O O . GLU A 1 95 ? -5.607 8.036 8.182 1.00 95.50 95 GLU A O 1
ATOM 745 N N . GLU A 1 96 ? -3.453 8.701 8.058 1.00 96.81 96 GLU A N 1
ATOM 746 C CA . GLU A 1 96 ? -3.699 10.126 8.289 1.00 96.81 96 GLU A CA 1
ATOM 747 C C . GLU A 1 96 ? -4.630 10.727 7.223 1.00 96.81 96 GLU A C 1
ATOM 749 O O . GLU A 1 96 ? -5.634 11.367 7.547 1.00 96.81 96 GLU A O 1
ATOM 754 N N . LYS A 1 97 ? -4.346 10.479 5.939 1.00 95.94 97 LYS A N 1
ATOM 755 C CA . LYS A 1 97 ? -5.088 11.085 4.820 1.00 95.94 97 LYS A CA 1
ATOM 756 C C . LYS A 1 97 ? -6.459 10.467 4.588 1.00 95.94 97 LYS A C 1
ATOM 758 O O . LYS A 1 97 ? -7.429 11.169 4.294 1.00 95.94 97 LYS A O 1
ATOM 763 N N . LEU A 1 98 ? -6.555 9.144 4.689 1.00 93.81 98 LEU A N 1
ATOM 764 C CA . LEU A 1 98 ? -7.782 8.415 4.365 1.00 93.81 98 LEU A CA 1
ATOM 765 C C . LEU A 1 98 ? -8.651 8.167 5.602 1.00 93.81 98 LEU A C 1
ATOM 767 O O . LEU A 1 98 ? -9.826 7.816 5.451 1.00 93.81 98 LEU A O 1
ATOM 771 N N . GLY A 1 99 ? -8.120 8.400 6.808 1.00 92.62 99 GLY A N 1
ATOM 772 C CA . GLY A 1 99 ? -8.804 8.161 8.081 1.00 92.62 99 GLY A CA 1
ATOM 773 C C . GLY A 1 99 ? -9.007 6.675 8.375 1.00 92.62 99 GLY A C 1
ATOM 774 O O . GLY A 1 99 ? -9.919 6.304 9.117 1.00 92.62 99 GLY A O 1
ATOM 775 N N . LYS A 1 100 ? -8.224 5.807 7.727 1.00 91.19 100 LYS A N 1
ATOM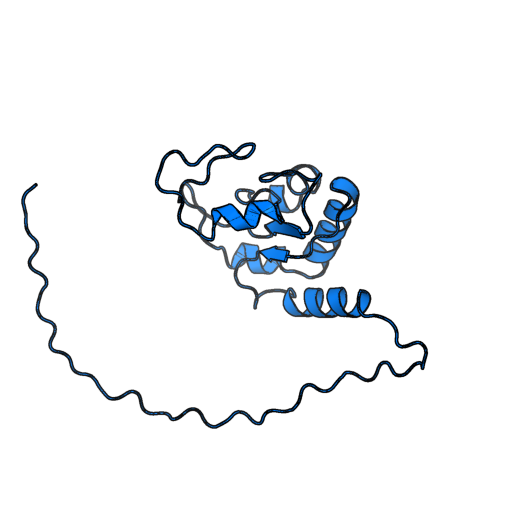 776 C CA . LYS A 1 100 ? -8.286 4.359 7.904 1.00 91.19 100 LYS A CA 1
ATOM 777 C C . LYS A 1 100 ? -6.913 3.759 7.678 1.00 91.19 100 LYS A C 1
ATOM 779 O O . LYS A 1 100 ? -6.327 3.946 6.618 1.00 91.19 100 LYS A O 1
ATOM 784 N N . ARG A 1 101 ? -6.451 2.987 8.653 1.00 92.81 101 ARG A N 1
ATOM 785 C CA . ARG A 1 101 ? -5.230 2.200 8.542 1.00 92.81 101 ARG A CA 1
ATOM 786 C C . ARG A 1 101 ? -5.375 1.139 7.446 1.00 92.81 101 ARG A C 1
ATOM 788 O O . ARG A 1 101 ? -6.387 0.420 7.460 1.00 92.81 101 ARG A O 1
ATOM 795 N N . PRO A 1 102 ? -4.429 1.022 6.496 1.00 94.94 102 PRO A N 1
ATOM 796 C CA . PRO A 1 102 ? -4.448 -0.085 5.555 1.00 94.94 102 PRO A CA 1
ATOM 797 C C . PRO A 1 102 ? -4.449 -1.423 6.295 1.00 94.94 102 PRO A C 1
ATOM 799 O O . PRO A 1 102 ? -3.761 -1.605 7.292 1.00 94.94 102 PRO A O 1
ATOM 802 N N . ASN A 1 103 ? -5.244 -2.375 5.830 1.00 92.94 103 ASN A N 1
ATOM 803 C CA . ASN A 1 103 ? -5.349 -3.696 6.460 1.00 92.94 103 ASN A CA 1
ATOM 804 C C . ASN A 1 103 ? -5.243 -4.845 5.457 1.00 92.94 103 ASN A C 1
ATOM 806 O O . ASN A 1 103 ? -5.225 -6.010 5.844 1.00 92.94 103 ASN A O 1
ATOM 810 N N . ILE A 1 104 ? -5.116 -4.515 4.174 1.00 95.56 104 ILE A N 1
ATOM 811 C CA . ILE A 1 104 ? -4.716 -5.428 3.110 1.00 95.56 104 ILE A CA 1
ATOM 812 C C . ILE A 1 104 ? -3.619 -4.710 2.326 1.00 95.56 104 ILE A C 1
ATOM 814 O O . ILE A 1 104 ? -3.795 -3.554 1.945 1.00 95.56 104 ILE A O 1
ATOM 818 N N . ILE A 1 105 ? -2.493 -5.376 2.089 1.00 96.38 105 ILE A N 1
ATOM 819 C CA . ILE A 1 105 ? -1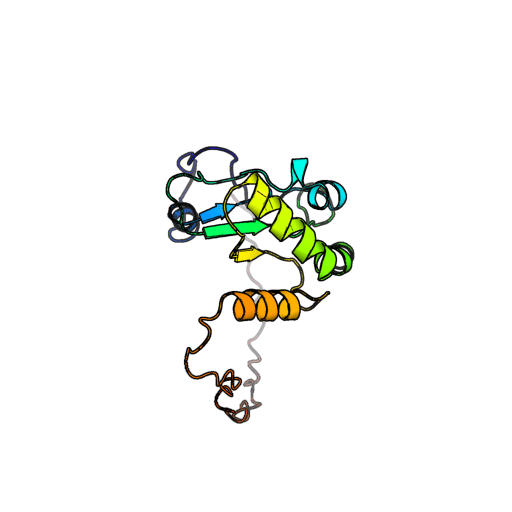.368 -4.812 1.337 1.00 96.38 105 ILE A CA 1
ATOM 820 C C . ILE A 1 105 ? -1.130 -5.715 0.139 1.00 96.38 105 ILE A C 1
ATOM 822 O O . ILE A 1 105 ? -0.895 -6.913 0.297 1.00 96.38 105 ILE A O 1
ATOM 826 N N . MET A 1 106 ? -1.238 -5.146 -1.055 1.00 96.31 106 MET A N 1
ATOM 827 C CA . MET A 1 106 ? -0.929 -5.845 -2.296 1.00 96.31 106 MET A CA 1
ATOM 828 C C . MET A 1 106 ? 0.478 -5.455 -2.718 1.00 96.31 106 MET A C 1
ATOM 830 O O . MET A 1 106 ? 0.745 -4.273 -2.888 1.00 96.31 106 MET A O 1
ATOM 834 N N . VAL A 1 107 ? 1.359 -6.434 -2.884 1.00 97.12 107 VAL A N 1
ATOM 835 C CA . VAL A 1 107 ? 2.768 -6.224 -3.239 1.00 97.12 107 VAL A CA 1
ATOM 836 C C . VAL A 1 107 ? 3.164 -7.132 -4.392 1.00 97.12 107 VAL A C 1
ATOM 838 O O . VAL A 1 107 ? 2.619 -8.229 -4.545 1.00 97.12 107 VAL A O 1
ATOM 841 N N . ASP A 1 108 ? 4.179 -6.713 -5.137 1.00 96.06 108 ASP A N 1
ATOM 842 C CA . ASP A 1 108 ? 4.937 -7.612 -5.997 1.00 96.06 108 ASP A CA 1
ATOM 843 C C . ASP A 1 108 ? 6.000 -8.344 -5.167 1.00 96.06 108 ASP A C 1
ATOM 845 O O . ASP A 1 108 ? 6.641 -7.759 -4.295 1.00 96.06 108 ASP A O 1
ATOM 849 N N . PHE A 1 109 ? 6.195 -9.638 -5.448 1.00 97.00 109 PHE A N 1
ATOM 850 C CA . PHE A 1 109 ? 7.235 -10.482 -4.843 1.00 97.00 109 PHE A CA 1
ATOM 851 C C . PHE A 1 109 ? 7.332 -10.361 -3.308 1.00 97.00 109 PHE A C 1
ATOM 853 O O . PHE A 1 109 ? 8.367 -9.964 -2.784 1.00 97.00 109 PHE A O 1
ATOM 860 N N . TRP A 1 110 ? 6.283 -10.756 -2.576 1.00 96.62 110 TRP A N 1
ATOM 861 C CA . TRP A 1 110 ? 6.176 -10.629 -1.106 1.00 96.62 110 TRP A CA 1
ATOM 862 C C . TRP A 1 110 ? 7.392 -11.111 -0.287 1.00 96.62 110 TRP A C 1
ATOM 864 O O . TRP A 1 110 ? 7.574 -10.682 0.848 1.00 96.62 110 TRP A O 1
ATOM 874 N N . SER A 1 111 ? 8.218 -12.007 -0.838 1.00 96.62 111 SER A N 1
ATOM 875 C CA . SER A 1 111 ? 9.443 -12.523 -0.213 1.00 96.62 111 SER A CA 1
ATOM 876 C C . SER A 1 111 ? 10.672 -11.620 -0.389 1.00 96.62 111 SER A C 1
ATOM 878 O O . SER A 1 111 ? 11.783 -12.011 -0.024 1.00 96.62 111 SER A O 1
ATOM 880 N N . LYS A 1 112 ? 10.511 -10.446 -1.004 1.00 97.88 112 LYS A N 1
ATOM 881 C CA . LYS A 1 112 ? 11.548 -9.424 -1.196 1.00 97.88 112 LYS A CA 1
ATOM 882 C C . LYS A 1 112 ? 11.247 -8.233 -0.300 1.00 97.88 112 LYS A C 1
ATOM 884 O O . LYS A 1 112 ? 10.088 -7.841 -0.207 1.00 97.88 112 LYS A O 1
ATOM 889 N N . GLY A 1 113 ? 12.286 -7.677 0.321 1.00 96.19 113 GLY A N 1
ATOM 890 C CA . GLY A 1 113 ? 12.145 -6.678 1.380 1.00 96.19 113 GLY A CA 1
ATOM 891 C C . GLY A 1 113 ? 11.639 -7.301 2.683 1.00 96.19 113 GLY A C 1
ATOM 892 O O . GLY A 1 113 ? 11.905 -8.470 2.965 1.00 96.19 113 GLY A O 1
ATOM 893 N N . ASP A 1 114 ? 10.875 -6.524 3.446 1.00 98.19 114 ASP A N 1
ATOM 894 C CA . ASP A 1 114 ? 10.515 -6.812 4.837 1.00 98.19 114 ASP A CA 1
ATOM 895 C C . ASP A 1 114 ? 9.000 -6.972 5.051 1.00 98.19 114 ASP A C 1
ATOM 897 O O . ASP A 1 114 ? 8.522 -6.876 6.182 1.00 98.19 114 ASP A O 1
ATOM 901 N N . VAL A 1 115 ? 8.222 -7.224 3.987 1.00 97.44 115 VAL A N 1
ATOM 902 C CA . VAL A 1 115 ? 6.742 -7.260 4.040 1.00 97.44 115 VAL A CA 1
ATOM 903 C C . VAL A 1 115 ? 6.222 -8.155 5.162 1.00 97.44 115 VAL A C 1
ATOM 905 O O . VAL A 1 115 ? 5.342 -7.751 5.917 1.00 97.44 115 VAL A O 1
ATOM 908 N N . VAL A 1 116 ? 6.764 -9.371 5.285 1.00 97.12 116 VAL A N 1
ATOM 909 C CA . VAL A 1 116 ? 6.312 -10.343 6.292 1.00 97.12 116 VAL A CA 1
ATOM 910 C C . VAL A 1 116 ? 6.587 -9.829 7.703 1.00 97.12 116 VAL A C 1
ATOM 912 O O . VAL A 1 116 ? 5.676 -9.819 8.525 1.00 97.12 116 VAL A O 1
ATOM 915 N N . ALA A 1 117 ? 7.800 -9.332 7.964 1.00 97.31 117 ALA A N 1
ATOM 916 C CA . ALA A 1 117 ? 8.170 -8.784 9.266 1.00 97.31 117 ALA A CA 1
ATOM 917 C C . ALA A 1 117 ? 7.310 -7.561 9.629 1.00 97.31 117 ALA A C 1
ATOM 919 O O . ALA A 1 117 ? 6.793 -7.476 10.743 1.00 97.31 117 ALA A O 1
ATOM 920 N N . PHE A 1 118 ? 7.086 -6.656 8.669 1.00 97.44 118 PHE A N 1
ATOM 921 C CA . PHE A 1 118 ? 6.197 -5.507 8.836 1.00 97.44 118 PHE A CA 1
ATOM 922 C C . PHE A 1 118 ? 4.763 -5.933 9.189 1.00 97.44 118 PHE A C 1
ATOM 924 O O . PHE A 1 118 ? 4.164 -5.395 10.122 1.00 97.44 118 PHE A O 1
ATOM 931 N N . VAL A 1 119 ? 4.204 -6.919 8.480 1.00 96.19 119 VAL A N 1
ATOM 932 C CA . VAL A 1 119 ? 2.846 -7.422 8.740 1.00 96.19 119 VAL A CA 1
ATOM 933 C C . VAL A 1 119 ? 2.752 -8.096 10.110 1.00 96.19 119 VAL A C 1
ATOM 935 O O . VAL A 1 119 ? 1.789 -7.854 10.837 1.00 96.19 119 VAL A O 1
ATOM 938 N N . GLU A 1 120 ? 3.732 -8.916 10.491 1.00 95.88 120 GLU A N 1
ATOM 939 C CA . GLU A 1 120 ? 3.766 -9.566 11.806 1.00 95.88 120 GLU A CA 1
ATOM 940 C C . GLU A 1 120 ? 3.805 -8.550 12.949 1.00 95.88 120 GLU A C 1
ATOM 942 O O . GLU A 1 120 ? 3.054 -8.676 13.919 1.00 95.88 120 GLU A O 1
ATOM 947 N N . GLU A 1 121 ? 4.647 -7.528 12.830 1.00 95.25 121 GLU A N 1
ATOM 948 C CA . GLU A 1 121 ? 4.762 -6.459 13.819 1.00 95.25 121 GLU A CA 1
ATOM 949 C C . GLU A 1 121 ? 3.491 -5.615 13.898 1.00 95.25 121 GLU A C 1
ATOM 951 O O . GLU A 1 121 ? 2.965 -5.387 14.989 1.00 95.25 121 GLU A O 1
ATOM 956 N N . SER A 1 122 ? 2.942 -5.233 12.743 1.00 93.19 122 SER A N 1
ATOM 957 C CA . SER A 1 122 ? 1.690 -4.484 12.654 1.00 93.19 122 SER A CA 1
ATOM 958 C C . SER A 1 122 ? 0.524 -5.259 13.278 1.00 93.19 122 SER A C 1
ATOM 960 O O . SER A 1 122 ? -0.251 -4.697 14.053 1.00 93.19 122 SER A O 1
ATOM 962 N N . ASN A 1 123 ? 0.434 -6.567 13.024 1.00 93.69 123 ASN A N 1
ATOM 963 C CA . ASN A 1 123 ? -0.584 -7.426 13.629 1.00 93.69 123 ASN A CA 1
ATOM 964 C C . ASN A 1 123 ? -0.367 -7.607 15.135 1.00 93.69 123 ASN A C 1
ATOM 966 O O . ASN A 1 123 ? -1.334 -7.594 15.896 1.00 93.69 123 ASN A O 1
ATOM 970 N N . ARG A 1 124 ? 0.885 -7.745 15.590 1.00 93.81 124 ARG A N 1
ATOM 971 C CA . ARG A 1 124 ? 1.217 -7.847 17.019 1.00 93.81 124 ARG A CA 1
ATOM 972 C C . ARG A 1 124 ? 0.839 -6.577 17.777 1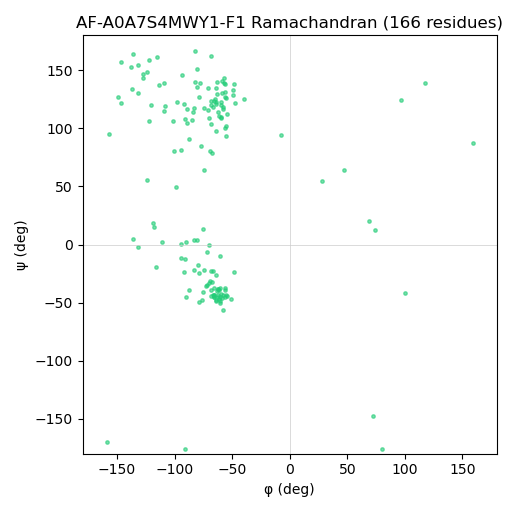.00 93.81 124 ARG A C 1
ATOM 974 O O . ARG A 1 124 ? 0.318 -6.682 18.881 1.00 93.81 124 ARG A O 1
ATOM 981 N N . ALA A 1 125 ? 1.055 -5.405 17.184 1.00 89.19 125 ALA A N 1
ATOM 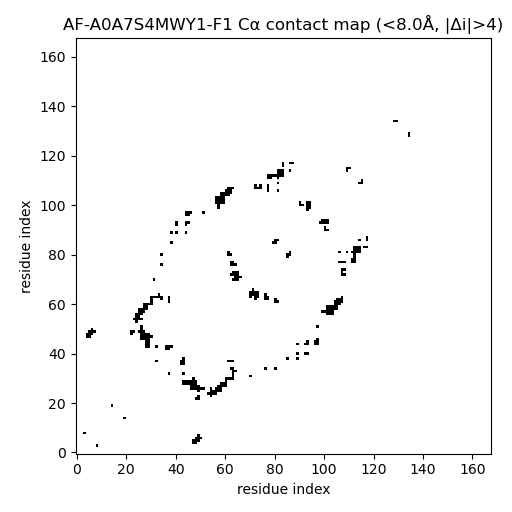982 C CA . ALA A 1 125 ? 0.666 -4.125 17.773 1.00 89.19 125 ALA A CA 1
ATOM 983 C C . ALA A 1 125 ? -0.861 -3.976 17.928 1.00 89.19 125 ALA A C 1
ATOM 985 O O . ALA A 1 125 ? -1.322 -3.258 18.812 1.00 89.19 125 ALA A O 1
ATOM 986 N N . LEU A 1 126 ? -1.644 -4.667 17.092 1.00 87.31 126 LEU A N 1
ATOM 987 C CA . LEU A 1 126 ? -3.110 -4.692 17.155 1.00 87.31 126 LEU A CA 1
ATOM 988 C C . LEU A 1 126 ? -3.667 -5.821 18.034 1.00 87.31 126 LEU A C 1
ATOM 990 O O . LEU A 1 126 ? -4.866 -5.835 18.323 1.00 87.31 126 LEU A O 1
ATOM 994 N N . ALA A 1 127 ? -2.833 -6.783 18.435 1.00 85.50 127 ALA A N 1
ATOM 995 C CA . ALA A 1 127 ? -3.272 -7.897 19.257 1.00 85.50 127 ALA A CA 1
ATOM 996 C C . ALA A 1 127 ? -3.744 -7.379 20.630 1.00 85.50 127 ALA A C 1
ATOM 998 O O . ALA A 1 127 ? -3.056 -6.560 21.246 1.00 85.50 127 ALA A O 1
ATOM 999 N N . PRO A 1 128 ? -4.895 -7.850 21.145 1.00 78.25 128 PRO A N 1
ATOM 1000 C CA . PRO A 1 128 ? -5.321 -7.515 22.495 1.00 78.25 128 PRO A CA 1
ATOM 1001 C C . PRO A 1 128 ? -4.226 -7.886 23.498 1.00 78.25 128 PRO A C 1
ATOM 1003 O O . PRO A 1 128 ? -3.781 -9.033 23.545 1.00 78.25 128 PRO A O 1
ATOM 1006 N N . VAL A 1 129 ? -3.803 -6.925 24.317 1.00 70.19 129 VAL A N 1
ATOM 1007 C CA . VAL A 1 129 ? -2.927 -7.208 25.455 1.00 70.19 129 VAL A CA 1
ATOM 1008 C C . VAL A 1 129 ? -3.737 -8.043 26.446 1.00 70.19 129 VAL A C 1
ATOM 1010 O O . VAL A 1 129 ? -4.766 -7.572 26.933 1.00 70.19 129 VAL A O 1
ATOM 1013 N N . ASP A 1 130 ? -3.313 -9.278 26.741 1.00 68.31 130 ASP A N 1
ATOM 1014 C CA . ASP A 1 130 ? -3.935 -10.050 27.822 1.00 68.31 130 ASP A CA 1
ATOM 1015 C C . ASP A 1 130 ? -3.761 -9.253 29.129 1.00 68.31 130 ASP A C 1
ATOM 1017 O O . ASP A 1 130 ? -2.620 -8.999 29.533 1.00 68.31 130 ASP A O 1
ATOM 1021 N N . PRO A 1 131 ? -4.847 -8.860 29.826 1.00 59.22 131 PRO A N 1
ATOM 1022 C CA . PRO A 1 131 ? -4.752 -8.139 31.095 1.00 59.22 131 PRO A CA 1
ATOM 1023 C C . PRO A 1 131 ? -4.012 -8.921 32.195 1.00 59.22 131 PRO A C 1
ATOM 1025 O O . PRO A 1 131 ? -3.698 -8.354 33.240 1.00 59.22 131 PRO A O 1
ATOM 1028 N N . ARG A 1 132 ? -3.710 -10.209 31.983 1.00 68.06 132 ARG A N 1
ATOM 1029 C CA . ARG A 1 132 ? -2.919 -11.060 32.886 1.00 68.06 132 ARG A CA 1
ATOM 1030 C C . ARG A 1 132 ? -1.412 -11.042 32.600 1.00 68.06 132 ARG A C 1
ATOM 1032 O O . ARG A 1 132 ? -0.670 -11.730 33.293 1.00 68.06 132 ARG A O 1
ATOM 1039 N N . GLY A 1 133 ? -0.941 -10.251 31.633 1.00 54.66 133 GLY A N 1
ATOM 1040 C CA . GLY A 1 133 ? 0.488 -9.967 31.455 1.00 54.66 133 GLY A CA 1
ATOM 1041 C C . GLY A 1 133 ? 1.329 -11.108 30.877 1.00 54.66 133 GLY A C 1
ATOM 1042 O O . GLY A 1 133 ? 2.553 -11.021 30.885 1.00 54.66 133 GLY A O 1
ATOM 1043 N N . THR A 1 134 ? 0.713 -12.161 30.343 1.00 48.19 134 THR A N 1
ATOM 1044 C CA . THR A 1 134 ? 1.425 -13.218 29.618 1.00 48.19 134 THR A CA 1
ATOM 1045 C C . THR A 1 134 ? 1.263 -12.997 28.123 1.00 48.19 134 THR A C 1
ATOM 1047 O O . THR A 1 134 ? 0.444 -13.642 27.474 1.00 48.19 134 THR A O 1
ATOM 1050 N N . SER A 1 135 ? 2.051 -12.089 27.546 1.00 52.97 135 SER A N 1
ATOM 1051 C CA . SER A 1 135 ? 2.342 -12.155 26.112 1.00 52.97 135 SER A CA 1
ATOM 1052 C C . SER A 1 135 ? 3.331 -13.300 25.873 1.00 52.97 135 SER A C 1
ATOM 1054 O O . SER A 1 135 ? 4.483 -13.071 25.508 1.00 52.97 135 SER A O 1
ATOM 1056 N N . GLU A 1 136 ? 2.916 -14.537 26.143 1.00 54.50 136 GLU A N 1
ATOM 1057 C CA . GLU A 1 136 ? 3.600 -15.668 25.533 1.00 54.50 136 GLU A CA 1
ATOM 1058 C C . GLU A 1 136 ? 3.249 -15.660 24.042 1.00 54.50 136 GLU A C 1
ATOM 1060 O O . GLU A 1 136 ? 2.082 -15.456 23.684 1.00 54.50 136 GLU A O 1
ATOM 1065 N N . PRO A 1 137 ? 4.228 -15.854 23.143 1.00 48.56 137 PRO A N 1
ATOM 1066 C CA . PRO A 1 137 ? 3.894 -16.201 21.779 1.00 48.56 137 PRO A CA 1
ATOM 1067 C C . PRO A 1 137 ? 3.074 -17.482 21.877 1.00 48.56 137 PRO A C 1
ATOM 1069 O O . PRO A 1 137 ? 3.564 -18.483 22.394 1.00 48.56 137 PRO A O 1
ATOM 1072 N N . THR A 1 138 ? 1.819 -17.445 21.426 1.00 47.41 138 THR A N 1
ATOM 1073 C CA . THR A 1 138 ? 1.095 -18.679 21.130 1.00 47.41 138 THR A CA 1
ATOM 1074 C C . THR A 1 138 ? 1.965 -19.403 20.119 1.00 47.41 138 THR A C 1
ATOM 1076 O O . THR A 1 138 ? 2.025 -19.014 18.953 1.00 47.41 138 THR A O 1
ATOM 1079 N N . SER A 1 139 ? 2.731 -20.380 20.593 1.00 48.12 139 SER A N 1
ATOM 1080 C CA . SER A 1 139 ? 3.415 -21.324 19.741 1.00 48.12 139 SER A CA 1
ATOM 1081 C C . SER A 1 139 ? 2.323 -21.919 18.873 1.00 48.12 139 SER A C 1
ATOM 1083 O O . SER A 1 139 ? 1.404 -22.579 19.361 1.00 48.12 139 SER A O 1
ATOM 1085 N N . ALA A 1 140 ? 2.381 -21.616 17.576 1.00 52.16 140 ALA A N 1
ATOM 1086 C CA . ALA A 1 140 ? 1.668 -22.417 16.607 1.00 52.16 140 ALA A CA 1
ATOM 1087 C C . ALA A 1 140 ? 2.011 -23.883 16.920 1.00 52.16 140 ALA A C 1
ATOM 1089 O O . ALA A 1 140 ? 3.175 -24.166 17.247 1.00 52.16 140 ALA A O 1
ATOM 1090 N N . PRO A 1 141 ? 1.038 -24.808 16.870 1.00 46.34 141 PRO A N 1
ATOM 1091 C CA . PRO A 1 141 ? 1.355 -26.221 16.898 1.00 46.34 141 PRO A CA 1
ATOM 1092 C C . PRO A 1 141 ? 2.471 -26.439 15.883 1.00 46.34 141 PRO A C 1
ATOM 1094 O O . PRO A 1 141 ? 2.348 -26.044 14.723 1.00 46.34 141 PRO A O 1
ATOM 1097 N N . THR A 1 142 ? 3.601 -26.971 16.343 1.00 45.88 142 THR A N 1
ATOM 1098 C CA . THR A 1 142 ? 4.617 -27.488 15.437 1.00 45.88 142 THR A CA 1
ATOM 1099 C C . THR A 1 142 ? 3.996 -28.731 14.822 1.00 45.88 142 THR A C 1
ATOM 1101 O O . THR A 1 142 ? 4.210 -29.837 15.307 1.00 45.88 142 THR A O 1
ATOM 1104 N N . ASP A 1 143 ? 3.149 -28.536 13.813 1.00 46.84 143 ASP A N 1
ATOM 1105 C CA . ASP A 1 143 ? 2.848 -29.591 12.866 1.00 46.84 143 ASP A CA 1
ATOM 1106 C C . ASP A 1 143 ? 4.170 -29.859 12.156 1.00 46.84 143 ASP A C 1
ATOM 1108 O O . ASP A 1 143 ? 4.627 -29.116 11.284 1.00 46.84 143 ASP A O 1
ATOM 1112 N N . GLU A 1 144 ? 4.843 -30.890 12.655 1.00 51.34 144 GLU A N 1
ATOM 1113 C CA . GLU A 1 144 ? 5.916 -31.590 11.979 1.00 51.34 144 GLU A CA 1
ATOM 1114 C C . GLU A 1 144 ? 5.538 -31.714 10.494 1.00 51.34 144 GLU A C 1
ATOM 1116 O O . GLU A 1 144 ? 4.435 -32.184 10.190 1.00 51.34 144 GLU A O 1
ATOM 1121 N N . PRO A 1 145 ? 6.385 -31.253 9.552 1.00 48.97 145 PRO A N 1
ATOM 1122 C CA . PRO A 1 145 ? 6.056 -31.336 8.142 1.00 48.97 145 PRO A CA 1
ATOM 1123 C C . PRO A 1 145 ? 5.858 -32.808 7.804 1.00 48.97 145 PRO A C 1
ATOM 1125 O O . PRO A 1 145 ? 6.803 -33.599 7.799 1.00 48.97 145 PRO A O 1
ATOM 1128 N N . THR A 1 146 ? 4.608 -33.181 7.540 1.00 49.34 146 THR A N 1
ATOM 1129 C CA . THR A 1 146 ? 4.285 -34.514 7.054 1.00 49.34 146 THR A CA 1
ATOM 1130 C C . THR A 1 146 ? 5.103 -34.718 5.779 1.00 49.34 146 THR A C 1
ATOM 1132 O O . THR A 1 146 ? 5.064 -33.844 4.905 1.00 49.34 146 THR A O 1
ATOM 1135 N N . PRO A 1 147 ? 5.883 -35.805 5.647 1.00 47.47 147 PRO A N 1
ATOM 1136 C CA . PRO A 1 147 ? 6.687 -36.016 4.456 1.00 47.47 147 PRO A CA 1
ATOM 1137 C C . PRO A 1 147 ? 5.765 -36.028 3.237 1.00 47.47 147 PRO A C 1
ATOM 1139 O O . PRO A 1 147 ? 4.881 -36.876 3.113 1.00 47.47 147 PRO A O 1
ATOM 1142 N N . VAL A 1 148 ? 5.967 -35.058 2.344 1.00 54.91 148 VAL A N 1
ATOM 1143 C CA . VAL A 1 148 ? 5.295 -35.008 1.047 1.00 54.91 148 VAL A CA 1
ATOM 1144 C C . VAL A 1 148 ? 5.674 -36.287 0.295 1.00 54.91 148 VAL A C 1
ATOM 1146 O O . VAL A 1 148 ? 6.871 -36.532 0.099 1.00 54.91 148 VAL A O 1
ATOM 1149 N N . PRO A 1 149 ? 4.710 -37.117 -0.145 1.00 49.91 149 PRO A N 1
ATOM 1150 C CA . PRO A 1 149 ? 5.014 -38.253 -0.997 1.00 49.91 149 PRO A CA 1
ATOM 1151 C C . PRO A 1 149 ? 5.673 -37.747 -2.281 1.00 49.91 149 PRO A C 1
ATOM 1153 O O . PRO A 1 149 ? 5.043 -37.114 -3.127 1.00 49.91 149 PRO A O 1
ATOM 1156 N N . THR A 1 150 ? 6.970 -38.012 -2.419 1.00 56.25 150 THR A N 1
ATOM 1157 C CA . THR A 1 150 ? 7.713 -37.766 -3.654 1.00 56.25 150 THR A CA 1
ATOM 1158 C C . THR A 1 150 ? 7.370 -38.883 -4.631 1.00 56.25 150 THR A C 1
ATOM 1160 O O . THR A 1 150 ? 8.057 -39.897 -4.696 1.00 56.25 150 THR A O 1
ATOM 1163 N N . ALA A 1 151 ? 6.267 -38.724 -5.356 1.00 43.31 151 ALA A N 1
ATOM 1164 C CA . ALA A 1 151 ? 5.981 -39.497 -6.556 1.00 43.31 151 ALA A CA 1
ATOM 1165 C C . ALA A 1 151 ? 4.986 -38.722 -7.426 1.00 43.31 151 ALA A C 1
ATOM 1167 O O . ALA A 1 151 ? 3.775 -38.802 -7.238 1.00 43.31 151 ALA A O 1
ATOM 1168 N N . ILE A 1 152 ? 5.507 -37.969 -8.394 1.00 48.84 152 ILE A N 1
ATOM 1169 C CA . ILE A 1 152 ? 4.737 -37.624 -9.588 1.00 48.84 152 ILE A CA 1
ATOM 1170 C C . ILE A 1 152 ? 4.710 -38.907 -10.432 1.00 48.84 152 ILE A C 1
ATOM 1172 O O . ILE A 1 152 ? 5.787 -39.377 -10.807 1.00 48.84 152 ILE A O 1
ATOM 1176 N N . PRO A 1 153 ? 3.547 -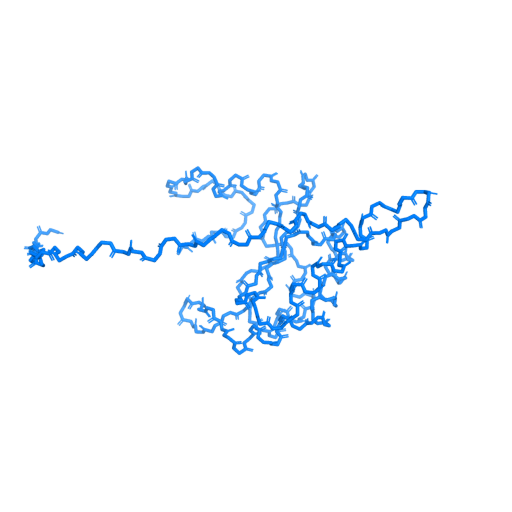39.519 -10.715 1.00 43.75 153 PRO A N 1
ATOM 1177 C CA . PRO A 1 153 ? 3.486 -40.569 -11.716 1.00 43.75 153 PRO A CA 1
ATOM 1178 C C . PRO A 1 153 ? 3.849 -39.965 -13.074 1.00 43.75 153 PRO A C 1
ATOM 1180 O O . PRO A 1 153 ? 3.214 -39.020 -13.548 1.00 43.75 153 PRO A O 1
ATOM 1183 N N . ASP A 1 154 ? 4.901 -40.524 -13.665 1.00 51.00 154 ASP A N 1
ATOM 1184 C CA . ASP A 1 154 ? 5.409 -40.231 -14.998 1.00 51.00 154 ASP A CA 1
ATOM 1185 C C . ASP A 1 154 ? 4.287 -40.429 -16.028 1.00 51.00 154 ASP A C 1
ATOM 1187 O O . ASP A 1 154 ? 3.990 -41.539 -16.470 1.00 51.00 154 ASP A O 1
ATOM 1191 N N . THR A 1 155 ? 3.579 -39.343 -16.345 1.00 46.84 155 THR A N 1
ATOM 1192 C CA . THR A 1 155 ? 2.516 -39.351 -17.347 1.00 46.84 155 THR A CA 1
ATOM 1193 C C . THR A 1 155 ? 3.133 -38.916 -18.663 1.00 46.84 155 THR A C 1
ATOM 1195 O O . THR A 1 155 ? 3.038 -37.763 -19.081 1.00 46.84 155 THR A O 1
ATOM 1198 N N . THR A 1 156 ? 3.775 -39.867 -19.332 1.00 45.19 156 THR A N 1
ATOM 1199 C CA . THR A 1 156 ? 4.076 -39.783 -20.761 1.00 45.19 156 THR A CA 1
ATOM 1200 C C . THR A 1 156 ? 2.763 -39.858 -21.544 1.00 45.19 156 THR A C 1
ATOM 1202 O O . THR A 1 156 ? 2.379 -40.892 -22.084 1.00 45.19 156 THR A O 1
ATOM 1205 N N . ALA A 1 157 ? 2.034 -38.743 -21.597 1.00 48.91 157 ALA A N 1
ATOM 1206 C CA . ALA A 1 157 ? 0.965 -38.567 -22.568 1.00 48.91 157 ALA A CA 1
ATOM 1207 C C . ALA A 1 157 ? 1.593 -38.202 -23.929 1.00 48.91 157 ALA A C 1
ATOM 1209 O O . ALA A 1 157 ? 2.391 -37.263 -23.999 1.00 48.91 157 ALA A O 1
ATOM 1210 N N . PRO A 1 158 ? 1.274 -38.913 -25.023 1.00 50.06 158 PRO A N 1
ATOM 1211 C CA . PRO A 1 158 ? 1.767 -38.556 -26.344 1.00 50.06 158 PRO A CA 1
ATOM 1212 C C . PRO A 1 158 ? 1.186 -37.206 -26.789 1.00 50.06 158 PRO A C 1
ATOM 1214 O O . PRO A 1 158 ? -0.031 -37.027 -26.870 1.00 50.06 158 PRO A O 1
ATOM 1217 N N . ASN A 1 159 ? 2.081 -36.268 -27.113 1.00 49.56 159 ASN A N 1
ATOM 1218 C CA . ASN A 1 159 ? 1.763 -35.008 -27.782 1.00 49.56 159 ASN A CA 1
ATOM 1219 C C . ASN A 1 159 ? 1.019 -35.297 -29.089 1.00 49.56 159 ASN A C 1
ATOM 1221 O O . ASN A 1 159 ? 1.627 -35.647 -30.100 1.00 49.56 159 ASN A O 1
ATOM 1225 N N . THR A 1 160 ? -0.299 -35.125 -29.071 1.00 53.66 160 THR A N 1
ATOM 1226 C CA . THR A 1 160 ? -1.095 -35.084 -30.297 1.00 53.66 160 THR A CA 1
ATOM 1227 C C . THR A 1 160 ? -1.193 -33.615 -30.714 1.00 53.66 160 THR A C 1
ATOM 1229 O O . THR A 1 160 ? -1.653 -32.804 -29.909 1.00 53.66 160 THR A O 1
ATOM 1232 N N . PRO A 1 161 ? -0.737 -33.224 -31.917 1.00 55.88 161 PRO A N 1
ATOM 1233 C CA . PRO A 1 161 ? -0.834 -31.842 -32.370 1.00 55.88 161 PRO A CA 1
ATOM 1234 C C . PRO A 1 161 ? -2.291 -31.37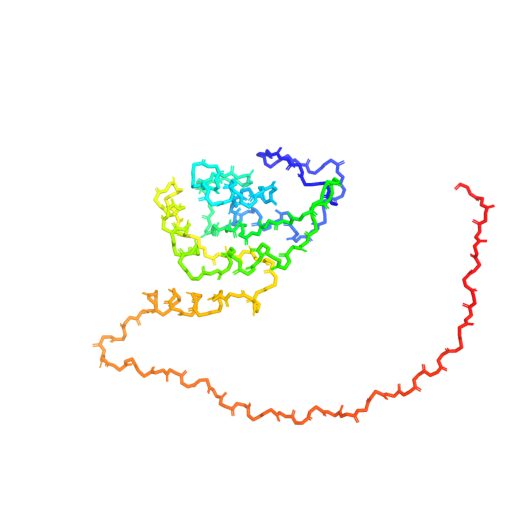3 -32.406 1.00 55.88 161 PRO A C 1
ATOM 1236 O O . PRO A 1 161 ? -3.152 -32.037 -32.984 1.00 55.88 161 PRO A O 1
ATOM 1239 N N . ILE A 1 162 ? -2.555 -30.208 -31.813 1.00 55.34 162 ILE A N 1
ATOM 1240 C CA . ILE A 1 162 ? -3.839 -29.514 -31.935 1.00 55.34 162 ILE A CA 1
ATOM 1241 C C . ILE A 1 162 ? -3.965 -29.029 -33.390 1.00 55.34 162 ILE A C 1
ATOM 1243 O O . ILE A 1 162 ? -3.083 -28.300 -33.853 1.00 55.34 162 ILE A O 1
ATOM 1247 N N . PRO A 1 163 ? -5.023 -29.399 -34.134 1.00 51.31 163 PRO A N 1
ATOM 1248 C CA . PRO A 1 163 ? -5.222 -28.892 -35.482 1.00 51.31 163 PRO A CA 1
ATOM 1249 C C . PRO A 1 163 ? -5.547 -27.397 -35.429 1.00 51.31 163 PRO A C 1
ATOM 1251 O O . PRO A 1 163 ? -6.541 -26.969 -34.843 1.00 51.31 163 PRO A O 1
ATOM 1254 N N . ILE A 1 164 ? -4.694 -26.602 -36.069 1.00 57.38 164 ILE A N 1
ATOM 1255 C CA . ILE A 1 164 ? -4.948 -25.192 -36.351 1.00 57.38 164 ILE A CA 1
ATOM 1256 C C . ILE A 1 164 ? -6.036 -25.164 -37.426 1.00 57.38 164 ILE A C 1
ATOM 1258 O O . ILE A 1 164 ? -5.814 -25.660 -38.528 1.00 57.38 164 ILE A O 1
ATOM 1262 N N . ASN A 1 165 ? -7.215 -24.633 -37.109 1.00 55.59 165 ASN A N 1
ATOM 1263 C CA . ASN A 1 165 ? -8.283 -24.443 -38.085 1.00 55.59 165 ASN A CA 1
ATOM 1264 C C . ASN A 1 165 ? -8.146 -23.040 -38.704 1.00 55.59 165 ASN A C 1
ATOM 1266 O O . ASN A 1 165 ? -8.395 -22.057 -38.001 1.00 55.59 165 ASN A O 1
ATOM 1270 N N . PRO A 1 166 ? -7.732 -22.896 -39.976 1.00 53.72 166 PRO A N 1
ATOM 1271 C CA . PRO A 1 166 ? -7.657 -21.597 -40.614 1.00 53.72 166 PRO A CA 1
ATOM 1272 C C . PRO A 1 166 ? -9.021 -21.296 -41.241 1.00 53.72 166 PRO A C 1
ATOM 1274 O O . PRO A 1 166 ? -9.281 -21.656 -42.387 1.00 53.72 166 PRO A O 1
ATOM 1277 N N . GLY A 1 167 ? -9.908 -20.644 -40.490 1.00 52.47 167 GLY A N 1
ATOM 1278 C CA . GLY A 1 167 ? -11.129 -20.101 -41.082 1.00 52.47 167 GLY A CA 1
ATOM 1279 C C . GLY A 1 167 ? -12.270 -19.835 -40.113 1.00 52.47 167 GLY A C 1
ATOM 1280 O O . GLY A 1 167 ? -13.162 -20.672 -39.981 1.00 52.47 167 GLY A O 1
ATOM 1281 N N . LYS A 1 168 ? -12.278 -18.642 -39.513 1.00 42.56 168 LYS A N 1
ATOM 1282 C CA . LYS A 1 168 ? -13.386 -17.668 -39.547 1.00 42.56 168 LYS A CA 1
ATOM 1283 C C . LYS A 1 168 ? -13.040 -16.433 -38.729 1.00 42.56 168 LYS A C 1
ATOM 1285 O O . LYS A 1 168 ? -12.501 -16.608 -37.618 1.00 42.56 168 LYS A O 1
#

pLDDT: mean 77.28, std 20.5, range [34.56, 98.5]

Organism: NCBI:txid265563

Sequence (168 aa):
MIMHHGELTPCTGPCYEGFITMFNHVFDTPWYLEREDLLDSDQSCVIARGARSSRAFLVSNHFSGTGPPISLPSLENAIVLNEKSVLENRHEACEEKLGKRPNIIMVDFWSKGDVVAFVEESNRALAPVDPRGTSEPTSAPTDEPTPVPTAIPDTTAPNTPIPINPGK

Radius of gyration: 21.65 Å; Cα contacts (8 Å, |Δi|>4): 198; chains: 1; bounding box: 36×54×74 Å